Protein AF-A0A358XZB4-F1 (afdb_monomer)

Solvent-accessible surface area (backbone atoms only — not comparable to full-atom values): 8715 Å² total; per-residue (Å²): 119,72,74,61,58,55,52,68,59,47,52,58,55,52,50,54,58,60,68,59,71,71,68,73,82,73,80,84,85,63,75,69,72,60,72,50,66,57,74,47,99,74,85,51,78,50,68,27,68,62,39,54,50,49,52,50,53,54,48,62,69,48,44,66,60,49,56,42,64,70,41,61,30,54,62,46,42,51,52,55,52,52,52,42,61,71,66,75,48,97,58,65,77,49,70,71,57,51,50,53,53,23,51,54,53,27,55,65,71,42,45,64,59,55,51,48,44,38,64,77,27,49,50,40,40,75,72,67,76,40,58,69,70,58,36,50,53,54,45,50,48,57,51,46,63,75,70,108

Mean predicted aligned error: 14.45 Å

Sequence (148 aa):
MTRFFFLTFVAPVLLISFLAGTATAQDMAAGIPAFNVASGADGGSTYSLSLQILALMTGLTVLPSLVLGMTSFTRIIIVLSILRQAMGTQQTPPNQVLVAIALFLTMFIMAPTFTEINGAVLSPYLDGLMPADTALINGANLMKDFLV

Structure (mmCIF, N/CA/C/O backbone):
data_AF-A0A358XZB4-F1
#
_entry.id   AF-A0A358XZB4-F1
#
loop_
_atom_site.group_PDB
_atom_site.id
_atom_site.type_symbol
_atom_site.label_atom_id
_atom_site.label_alt_id
_atom_site.label_comp_id
_atom_site.label_asym_id
_atom_site.label_entity_id
_atom_site.label_seq_id
_atom_site.pdbx_PDB_ins_code
_atom_site.Cartn_x
_atom_site.Cartn_y
_atom_site.Cartn_z
_atom_site.occupancy
_atom_site.B_iso_or_equiv
_atom_site.auth_seq_id
_atom_site.auth_comp_id
_atom_site.auth_asym_id
_atom_site.auth_atom_id
_atom_site.pdbx_PDB_model_num
ATOM 1 N N . MET A 1 1 ? 31.107 31.312 41.618 1.00 54.78 1 MET A N 1
ATOM 2 C CA . MET A 1 1 ? 30.788 30.047 40.912 1.00 54.78 1 MET A CA 1
ATOM 3 C C . MET A 1 1 ? 30.483 30.219 39.417 1.00 54.78 1 MET A C 1
ATOM 5 O O . MET A 1 1 ? 30.837 29.335 38.656 1.00 54.78 1 MET A O 1
ATOM 9 N N . THR A 1 2 ? 29.926 31.341 38.948 1.00 51.91 2 THR A N 1
ATOM 10 C CA . THR A 1 2 ? 29.541 31.551 37.530 1.00 51.91 2 THR A CA 1
ATOM 11 C C . THR A 1 2 ? 30.699 31.717 36.533 1.00 51.91 2 THR A C 1
ATOM 13 O O . THR A 1 2 ? 30.570 31.322 35.380 1.00 51.91 2 THR A O 1
ATOM 16 N N . ARG A 1 3 ? 31.858 32.240 36.957 1.00 54.34 3 ARG A N 1
ATOM 17 C CA . ARG A 1 3 ? 33.029 32.437 36.071 1.00 54.34 3 ARG A CA 1
ATOM 18 C C . ARG A 1 3 ? 33.783 31.146 35.731 1.00 54.34 3 ARG A C 1
ATOM 20 O O . ARG A 1 3 ? 34.448 31.090 34.706 1.00 54.34 3 ARG A O 1
ATOM 27 N N . PHE A 1 4 ? 33.664 30.119 36.574 1.00 55.81 4 PHE A N 1
ATOM 28 C CA . PHE A 1 4 ? 34.362 28.845 36.382 1.00 55.81 4 PHE A CA 1
ATOM 29 C C . PHE A 1 4 ? 33.651 27.977 35.331 1.00 55.81 4 PHE A C 1
ATOM 31 O O . PHE A 1 4 ? 34.309 27.408 34.474 1.00 55.81 4 PHE A O 1
ATOM 38 N N . PHE A 1 5 ? 32.310 27.984 35.317 1.00 56.25 5 PHE A N 1
ATOM 39 C CA . PHE A 1 5 ? 31.489 27.254 34.341 1.00 56.25 5 PHE A CA 1
ATOM 40 C C . PHE A 1 5 ? 31.657 27.777 32.904 1.00 56.25 5 PHE A C 1
ATOM 42 O O . PHE A 1 5 ? 31.713 26.998 31.958 1.00 56.25 5 PHE A O 1
ATOM 49 N N . PHE A 1 6 ? 31.807 29.097 32.741 1.00 56.03 6 PHE A N 1
ATOM 50 C CA . PHE A 1 6 ? 32.007 29.710 31.426 1.00 56.03 6 PHE A CA 1
ATOM 51 C C . PHE A 1 6 ? 33.369 29.333 30.814 1.00 56.03 6 PHE A C 1
ATOM 53 O O . PHE A 1 6 ? 33.464 29.102 29.614 1.00 56.03 6 PHE A O 1
ATOM 60 N N . LEU A 1 7 ? 34.418 29.191 31.634 1.00 57.88 7 LEU A N 1
ATOM 61 C CA . LEU A 1 7 ? 35.760 28.842 31.157 1.00 57.88 7 LEU A CA 1
ATOM 62 C C . LEU A 1 7 ? 35.859 27.369 30.713 1.00 57.88 7 LEU A C 1
ATOM 64 O O . LEU A 1 7 ? 36.518 27.073 29.720 1.00 57.88 7 LEU A O 1
ATOM 68 N N . THR A 1 8 ? 35.176 26.450 31.408 1.00 62.44 8 THR A N 1
ATOM 69 C CA . THR A 1 8 ? 35.198 25.010 31.083 1.00 62.44 8 THR A CA 1
ATOM 70 C C . THR A 1 8 ? 34.374 24.666 29.840 1.00 62.44 8 THR A C 1
ATOM 72 O O . THR A 1 8 ? 34.703 23.706 29.153 1.00 62.44 8 THR A O 1
ATOM 75 N N . PHE A 1 9 ? 33.332 25.448 29.525 1.00 58.69 9 PHE A N 1
ATOM 76 C CA . PHE A 1 9 ? 32.497 25.241 28.333 1.00 58.69 9 PHE A CA 1
ATOM 77 C C . PHE A 1 9 ? 33.045 25.940 27.080 1.00 58.69 9 PHE A C 1
ATOM 79 O O . PHE A 1 9 ? 32.900 25.424 25.976 1.00 58.69 9 PHE A O 1
ATOM 86 N N . VAL A 1 10 ? 33.707 27.092 27.232 1.00 66.12 10 VAL A N 1
ATOM 87 C CA . VAL A 1 10 ? 34.238 27.869 26.096 1.00 66.12 10 VAL A CA 1
ATOM 88 C C . VAL A 1 10 ? 35.582 27.326 25.596 1.00 66.12 10 VAL A C 1
ATOM 90 O O . VAL A 1 10 ? 35.836 27.345 24.393 1.00 66.12 10 VAL A O 1
ATOM 93 N N . ALA A 1 11 ? 36.421 26.777 26.482 1.00 64.88 11 ALA A N 1
ATOM 94 C CA . ALA A 1 11 ? 37.706 26.179 26.111 1.00 64.88 11 ALA A CA 1
ATOM 95 C C . ALA A 1 11 ? 37.608 25.018 25.089 1.00 64.88 11 ALA A C 1
ATOM 97 O O . ALA A 1 11 ? 38.354 25.056 24.110 1.00 64.88 11 ALA A O 1
ATOM 98 N N . PRO A 1 12 ? 36.700 24.025 25.218 1.00 61.00 12 PRO A N 1
ATOM 99 C CA . PRO A 1 12 ? 36.575 22.962 24.219 1.00 61.00 12 PRO A CA 1
ATOM 100 C C . PRO A 1 12 ? 35.977 23.464 22.898 1.00 61.00 12 PRO A C 1
ATOM 102 O O . PRO A 1 12 ? 36.383 22.999 21.838 1.00 61.00 12 PRO A O 1
ATOM 105 N N . VAL A 1 13 ? 35.077 24.454 22.931 1.00 66.50 13 VAL A N 1
ATOM 106 C CA . VAL A 1 13 ? 34.478 25.045 21.718 1.00 66.50 13 VAL A CA 1
ATOM 107 C C . VAL A 1 13 ? 35.519 25.829 20.909 1.00 66.50 13 VAL A C 1
ATOM 109 O O . VAL A 1 13 ? 35.575 25.710 19.683 1.00 66.50 13 VAL A O 1
ATOM 112 N N . LEU A 1 14 ? 36.401 26.575 21.583 1.00 62.69 14 LEU A N 1
ATOM 113 C CA . LEU A 1 14 ? 37.521 27.259 20.930 1.00 62.69 14 LEU A CA 1
ATOM 114 C C . LEU A 1 14 ? 38.599 26.283 20.440 1.00 62.69 14 LEU A C 1
ATOM 116 O O . LEU A 1 14 ? 39.155 26.503 19.368 1.00 62.69 14 LEU A O 1
ATOM 120 N N . LEU A 1 15 ? 38.848 25.181 21.156 1.00 60.03 15 LEU A N 1
ATOM 121 C CA . LEU A 1 15 ? 39.799 24.148 20.727 1.00 60.03 15 LEU A CA 1
ATOM 122 C C . LEU A 1 15 ? 39.313 23.396 19.472 1.00 60.03 15 LEU A C 1
ATOM 124 O O . LEU A 1 15 ? 40.102 23.160 18.561 1.00 60.03 15 LEU A O 1
ATOM 128 N N . ILE A 1 16 ? 38.012 23.090 19.378 1.00 61.97 16 ILE A N 1
ATOM 129 C CA . ILE A 1 16 ? 37.389 22.487 18.182 1.00 61.97 16 ILE A CA 1
ATOM 130 C C . ILE A 1 16 ? 37.456 23.448 16.986 1.00 61.97 16 ILE A C 1
ATOM 132 O O . ILE A 1 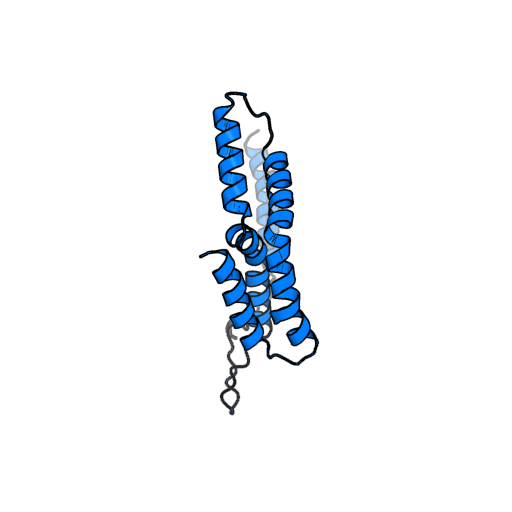16 ? 37.733 23.025 15.866 1.00 61.97 16 ILE A O 1
ATOM 136 N N . SER A 1 17 ? 37.275 24.749 17.229 1.00 60.31 17 SER A N 1
ATOM 137 C CA . SER A 1 17 ? 37.368 25.776 16.183 1.00 60.31 17 SER A CA 1
ATOM 138 C C . SER A 1 17 ? 38.801 25.958 15.667 1.00 60.31 17 SER A C 1
ATOM 140 O O . SER A 1 17 ? 38.996 26.257 14.492 1.00 60.31 17 SER A O 1
ATOM 142 N N . PHE A 1 18 ? 39.811 25.744 16.518 1.00 56.44 18 PHE A N 1
ATOM 143 C CA . PHE A 1 18 ? 41.221 25.864 16.132 1.00 56.44 18 PHE A CA 1
ATOM 144 C C . PHE A 1 18 ? 41.753 24.609 15.418 1.00 56.44 18 PHE A C 1
ATOM 146 O O . PHE A 1 18 ? 42.608 24.723 14.543 1.00 56.44 18 PHE A O 1
ATOM 153 N N . LEU A 1 19 ? 41.208 23.421 15.715 1.00 54.28 19 LEU A N 1
ATOM 154 C CA . LEU A 1 19 ? 41.536 22.182 14.994 1.00 54.28 19 LEU A CA 1
ATOM 155 C C . LEU A 1 19 ? 40.881 22.102 13.600 1.00 54.28 19 LEU A C 1
ATOM 157 O O . LEU A 1 19 ? 41.370 21.382 12.735 1.00 54.28 19 LEU A O 1
ATOM 161 N N . ALA A 1 20 ? 39.812 22.868 13.357 1.00 55.38 20 ALA A N 1
ATOM 162 C CA . ALA A 1 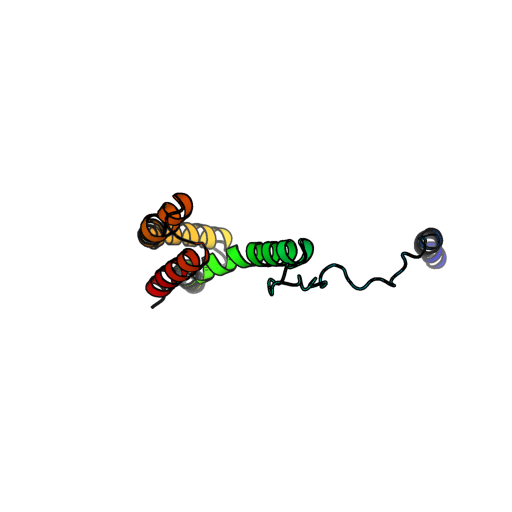20 ? 39.184 23.002 12.039 1.00 55.38 20 ALA A CA 1
ATOM 163 C C . ALA A 1 20 ? 39.999 23.871 11.052 1.00 55.38 20 ALA A C 1
ATOM 165 O O . ALA A 1 20 ? 39.684 23.916 9.864 1.00 55.38 20 ALA A O 1
ATOM 166 N N . GLY A 1 21 ? 41.057 24.547 11.523 1.00 53.56 21 GLY A N 1
ATOM 167 C CA . GLY A 1 21 ? 41.870 25.481 10.736 1.00 53.56 21 GLY A CA 1
ATOM 168 C C . GLY A 1 21 ? 42.834 24.852 9.722 1.00 53.56 21 GLY A C 1
ATOM 169 O O . GLY A 1 21 ? 43.486 25.590 8.989 1.00 53.56 21 GLY A O 1
ATOM 170 N N . THR A 1 22 ? 42.942 23.522 9.647 1.00 49.12 22 THR A N 1
ATOM 171 C CA . THR A 1 22 ? 43.828 22.827 8.689 1.00 49.12 22 THR A CA 1
ATOM 172 C C . THR A 1 22 ? 43.090 21.897 7.728 1.00 49.12 22 THR A C 1
ATOM 174 O O . THR A 1 22 ? 43.703 21.021 7.116 1.00 49.12 22 THR A O 1
ATOM 177 N N . ALA A 1 23 ? 41.786 22.112 7.525 1.00 42.84 23 ALA A N 1
ATOM 178 C CA . ALA A 1 23 ? 41.115 21.586 6.345 1.00 42.84 23 ALA A CA 1
ATOM 179 C C . ALA A 1 23 ? 41.701 22.292 5.114 1.00 42.84 23 ALA A C 1
ATOM 181 O O . ALA A 1 23 ? 41.383 23.443 4.816 1.00 42.84 23 ALA A O 1
ATOM 182 N N . THR A 1 24 ? 42.618 21.604 4.435 1.00 46.78 24 THR A N 1
ATOM 183 C CA . THR A 1 24 ? 43.127 21.969 3.115 1.00 46.78 24 THR A CA 1
ATOM 184 C C . THR A 1 24 ? 41.958 22.361 2.227 1.00 46.78 24 THR A C 1
ATOM 186 O O . THR A 1 24 ? 41.049 21.557 2.020 1.00 46.78 24 THR A O 1
ATOM 189 N N . ALA A 1 25 ? 41.996 23.602 1.744 1.00 39.72 25 ALA A N 1
ATOM 190 C CA . ALA A 1 25 ? 41.068 24.167 0.786 1.00 39.72 25 ALA A CA 1
ATOM 191 C C . ALA A 1 25 ? 40.803 23.165 -0.346 1.00 39.72 25 ALA A C 1
ATOM 193 O O . ALA A 1 25 ? 41.653 22.941 -1.207 1.00 39.72 25 ALA A O 1
ATOM 194 N N . GLN A 1 26 ? 39.630 22.533 -0.316 1.00 45.28 26 GLN A N 1
ATOM 195 C CA . GLN A 1 26 ? 39.126 21.797 -1.459 1.00 45.28 26 GLN A CA 1
ATOM 196 C C . GLN A 1 26 ? 38.686 22.851 -2.467 1.00 45.28 26 GLN A C 1
ATOM 198 O O . GLN A 1 26 ? 37.744 23.604 -2.228 1.00 45.28 26 GLN A O 1
ATOM 203 N N . ASP A 1 27 ? 39.456 22.934 -3.542 1.00 40.12 27 ASP A N 1
ATOM 204 C CA . ASP A 1 27 ? 39.260 23.795 -4.693 1.00 40.12 27 ASP A CA 1
ATOM 205 C C . ASP A 1 27 ? 37.809 23.682 -5.199 1.00 40.12 27 ASP A C 1
ATOM 207 O O . ASP A 1 27 ? 37.407 22.699 -5.823 1.00 40.12 27 ASP A O 1
ATOM 211 N N . MET A 1 28 ? 36.986 24.676 -4.861 1.00 46.28 28 MET A N 1
ATOM 212 C CA . MET A 1 28 ? 35.591 24.808 -5.296 1.00 46.28 28 MET A CA 1
ATOM 213 C C . MET A 1 28 ? 35.519 25.478 -6.680 1.00 46.28 28 MET A C 1
ATOM 215 O O . MET A 1 28 ? 34.667 26.329 -6.923 1.00 46.28 28 MET A O 1
ATOM 219 N N . ALA A 1 29 ? 36.423 25.104 -7.590 1.00 44.53 29 ALA A N 1
ATOM 220 C CA . ALA A 1 29 ? 36.470 25.578 -8.976 1.00 44.53 29 ALA A CA 1
ATOM 221 C C . ALA A 1 29 ? 35.971 24.537 -10.000 1.00 44.53 29 ALA A C 1
ATOM 223 O O . ALA A 1 29 ? 36.141 24.714 -11.205 1.00 44.53 29 ALA A O 1
ATOM 224 N N . ALA A 1 30 ? 35.304 23.473 -9.548 1.00 51.34 30 ALA A N 1
ATOM 225 C CA . ALA A 1 30 ? 34.543 22.566 -10.402 1.00 51.34 30 ALA A CA 1
ATOM 226 C C . ALA A 1 30 ? 33.120 22.451 -9.844 1.00 51.34 30 ALA A C 1
ATOM 228 O O . ALA A 1 30 ? 32.922 21.983 -8.723 1.00 51.34 30 ALA A O 1
ATOM 229 N N . GLY A 1 31 ? 32.139 22.945 -10.608 1.00 53.28 31 GLY A N 1
ATOM 230 C CA . GLY A 1 31 ? 30.725 22.981 -10.228 1.00 53.28 31 GLY A CA 1
ATOM 231 C C . GLY A 1 31 ? 30.204 21.639 -9.712 1.00 53.28 31 GLY A C 1
ATOM 232 O O . GLY A 1 31 ? 30.743 20.587 -10.049 1.00 53.28 31 GLY A O 1
ATOM 233 N N . ILE A 1 32 ? 29.156 21.691 -8.880 1.00 56.47 32 ILE A N 1
ATOM 234 C CA . ILE A 1 32 ? 28.563 20.527 -8.206 1.00 56.47 32 ILE A CA 1
ATOM 235 C C . ILE A 1 32 ? 28.426 19.355 -9.204 1.00 56.47 32 ILE A C 1
ATOM 237 O O . ILE A 1 32 ? 27.577 19.417 -10.098 1.00 56.47 32 ILE A O 1
ATOM 241 N N . PRO A 1 33 ? 29.205 18.262 -9.048 1.00 54.91 33 PRO A N 1
ATOM 242 C CA . PRO A 1 33 ? 29.206 17.116 -9.969 1.00 54.91 33 PRO A CA 1
ATOM 243 C C . PRO A 1 33 ? 27.849 16.398 -10.102 1.00 54.91 33 PRO A C 1
ATOM 245 O O . PRO A 1 33 ? 27.686 15.515 -10.943 1.00 54.91 33 PRO A O 1
ATOM 248 N N . ALA A 1 34 ? 26.867 16.767 -9.275 1.00 54.91 34 ALA A N 1
ATOM 249 C CA . ALA A 1 34 ? 25.492 16.281 -9.337 1.00 54.91 34 ALA A CA 1
ATOM 250 C C . ALA A 1 34 ? 24.669 16.869 -10.504 1.00 54.91 34 ALA A C 1
ATOM 252 O O . ALA A 1 34 ? 23.633 16.300 -10.831 1.00 54.91 34 ALA A O 1
ATOM 253 N N . PHE A 1 35 ? 25.117 17.954 -11.153 1.00 52.50 35 PHE A N 1
ATOM 254 C CA . PHE A 1 35 ? 24.389 18.614 -12.253 1.00 52.50 35 PHE A CA 1
ATOM 255 C C . PHE A 1 35 ? 25.169 18.682 -13.579 1.00 52.50 35 PHE A C 1
ATOM 257 O O . PHE A 1 35 ? 24.839 19.490 -14.442 1.00 52.50 35 PHE A O 1
ATOM 264 N N . ASN A 1 36 ? 26.197 17.849 -13.781 1.00 54.16 36 ASN A N 1
ATOM 265 C CA . ASN A 1 36 ? 26.847 17.754 -15.092 1.00 54.16 36 ASN A CA 1
ATOM 266 C C . ASN A 1 36 ? 26.029 16.846 -16.021 1.00 54.16 36 ASN A C 1
ATOM 268 O O . ASN A 1 36 ? 26.126 15.622 -15.950 1.00 54.16 36 ASN A O 1
ATOM 272 N N . VAL A 1 37 ? 25.226 17.457 -16.895 1.00 55.31 37 VAL A N 1
ATOM 273 C CA . VAL A 1 37 ? 24.742 16.814 -18.123 1.00 55.31 37 VAL A CA 1
ATOM 274 C C . VAL A 1 37 ? 25.896 16.889 -19.117 1.00 55.31 37 VAL A C 1
ATOM 276 O O . VAL A 1 37 ? 26.117 17.921 -19.746 1.00 55.31 37 VAL A O 1
ATOM 279 N N . ALA A 1 38 ? 26.683 15.821 -19.223 1.00 53.91 38 ALA A N 1
ATOM 280 C CA . ALA A 1 38 ? 27.601 15.693 -20.343 1.00 53.91 38 ALA A CA 1
ATOM 281 C C . ALA A 1 38 ? 26.752 15.379 -21.579 1.00 53.91 38 ALA A C 1
ATOM 283 O O . ALA A 1 38 ? 26.314 14.243 -21.764 1.00 53.91 38 ALA A O 1
ATOM 284 N N . SER A 1 39 ? 26.467 16.399 -22.389 1.00 48.09 39 SER A N 1
ATOM 285 C CA . SER A 1 39 ? 25.848 16.225 -23.701 1.00 48.09 39 SER A CA 1
ATOM 286 C C . SER A 1 39 ? 26.798 15.404 -24.571 1.00 48.09 39 SER A C 1
ATOM 288 O O . SER A 1 39 ? 27.757 15.934 -25.132 1.00 48.09 39 SER A O 1
ATOM 290 N N . GLY A 1 40 ? 26.567 14.093 -24.647 1.00 48.81 40 GLY A N 1
ATOM 291 C CA . GLY A 1 40 ? 27.169 13.262 -25.682 1.00 48.81 40 GLY A CA 1
ATOM 292 C C . GLY A 1 40 ? 26.721 13.768 -27.053 1.00 48.81 40 GLY A C 1
ATOM 293 O O . GLY A 1 40 ? 25.605 14.267 -27.198 1.00 48.81 40 GLY A O 1
ATOM 294 N N . ALA A 1 41 ? 27.582 13.636 -28.060 1.00 54.94 41 ALA A N 1
ATOM 295 C CA . ALA A 1 41 ? 27.342 14.103 -29.427 1.00 54.94 41 ALA A CA 1
ATOM 296 C C . ALA A 1 41 ? 26.129 13.447 -30.142 1.00 54.94 41 ALA A C 1
ATOM 298 O O . ALA A 1 41 ? 25.844 13.814 -31.275 1.00 54.94 41 ALA A O 1
ATOM 299 N N . ASP A 1 42 ? 25.387 12.559 -29.466 1.00 46.97 42 ASP A N 1
ATOM 300 C CA . ASP A 1 42 ? 24.222 11.814 -29.967 1.00 46.97 42 ASP A CA 1
ATOM 301 C C . ASP A 1 42 ? 22.962 11.992 -29.091 1.00 46.97 42 ASP A C 1
ATOM 303 O O . ASP A 1 42 ? 22.261 11.030 -28.789 1.00 46.97 42 ASP A O 1
ATOM 307 N N . GLY A 1 43 ? 22.658 13.210 -28.627 1.00 51.84 43 GLY A N 1
ATOM 308 C CA . GLY A 1 43 ? 21.322 13.578 -28.108 1.00 51.84 43 GLY A CA 1
ATOM 309 C C . GLY A 1 43 ? 20.801 12.833 -26.861 1.00 51.84 43 GLY A C 1
ATOM 310 O O . GLY A 1 43 ? 19.690 13.111 -26.413 1.00 51.84 43 GLY A O 1
ATOM 311 N N . GLY A 1 44 ? 21.577 11.913 -26.285 1.00 49.06 44 GLY A N 1
ATOM 312 C CA . GLY A 1 44 ? 21.263 11.187 -25.060 1.00 49.06 44 GLY A CA 1
ATOM 313 C C . GLY A 1 44 ? 21.817 11.911 -23.837 1.00 49.06 44 GLY A C 1
ATOM 314 O O . GLY A 1 44 ? 23.030 11.988 -23.644 1.00 49.06 44 GLY A O 1
ATOM 315 N N . SER A 1 45 ? 20.930 12.442 -22.999 1.00 54.25 45 SER A N 1
ATOM 316 C CA . SER A 1 45 ? 21.294 13.042 -21.713 1.00 54.25 45 SER A CA 1
ATOM 317 C C . SER A 1 45 ? 21.739 11.955 -20.731 1.00 54.25 45 SER A C 1
ATOM 319 O O . SER A 1 45 ? 20.919 11.380 -20.015 1.00 54.25 45 SER A O 1
ATOM 321 N N . THR A 1 46 ? 23.040 11.670 -20.672 1.00 58.06 46 THR A N 1
ATOM 322 C CA . THR A 1 46 ? 23.614 10.810 -19.628 1.00 58.06 46 THR A CA 1
ATOM 323 C C . THR A 1 46 ? 23.577 11.570 -18.305 1.00 58.06 46 THR A C 1
ATOM 325 O O . THR A 1 46 ? 24.437 12.405 -18.021 1.00 58.06 46 THR A O 1
ATOM 328 N N . TYR A 1 47 ? 22.540 11.324 -17.503 1.00 65.06 47 TYR A N 1
ATOM 329 C CA . TYR A 1 47 ? 22.459 11.841 -16.142 1.00 65.06 47 TYR A CA 1
ATOM 330 C C . TYR A 1 47 ? 23.640 11.320 -15.316 1.00 65.06 47 TYR A C 1
ATOM 332 O O . TYR A 1 47 ? 24.004 10.148 -15.399 1.00 65.06 47 TYR A O 1
ATOM 340 N N . SER A 1 48 ? 24.233 12.193 -14.500 1.00 77.50 48 SER A N 1
ATOM 341 C CA . SER A 1 48 ? 25.266 11.796 -13.540 1.00 77.50 48 SER A CA 1
ATOM 342 C C . SER A 1 48 ? 24.731 10.670 -12.646 1.00 77.50 48 SER A C 1
ATOM 344 O O . SER A 1 48 ? 23.616 10.773 -12.129 1.00 77.50 48 SER A O 1
ATOM 346 N N . LEU A 1 49 ? 25.521 9.611 -12.435 1.00 81.69 49 LEU A N 1
ATOM 347 C CA . LEU A 1 49 ? 25.165 8.479 -11.564 1.00 81.69 49 LEU A CA 1
ATOM 348 C C . LEU A 1 49 ? 24.690 8.962 -10.182 1.00 81.69 49 LEU A C 1
ATOM 350 O O . LEU A 1 49 ? 23.741 8.424 -9.617 1.00 81.69 49 LEU A O 1
ATOM 354 N N . SER A 1 50 ? 25.290 10.041 -9.674 1.00 83.69 50 SER A N 1
ATOM 355 C CA . SER A 1 50 ? 24.889 10.690 -8.423 1.00 83.69 50 SER A CA 1
ATOM 356 C C . SER A 1 50 ? 23.461 11.245 -8.465 1.00 83.69 50 SER A C 1
ATOM 358 O O . SER A 1 50 ? 22.733 11.123 -7.483 1.00 83.69 50 SER A O 1
ATOM 360 N N . LEU A 1 51 ? 23.035 11.825 -9.593 1.00 86.50 51 LEU A N 1
ATOM 361 C CA . LEU A 1 51 ? 21.675 12.339 -9.780 1.00 86.50 51 LEU A CA 1
ATOM 362 C C . LEU A 1 51 ? 20.661 11.198 -9.922 1.00 86.50 51 LEU A C 1
ATOM 364 O O . LEU A 1 51 ? 19.568 11.279 -9.366 1.00 86.50 51 LEU A O 1
ATOM 368 N N . GLN A 1 52 ? 21.038 10.116 -10.606 1.00 84.19 52 GLN A N 1
ATOM 369 C CA . GLN A 1 52 ? 20.207 8.916 -10.711 1.00 84.19 52 GLN A CA 1
ATOM 370 C C . GLN A 1 52 ? 19.985 8.268 -9.337 1.00 84.19 52 GLN A C 1
ATOM 372 O O . GLN A 1 52 ? 18.852 7.939 -8.990 1.00 84.19 52 GLN A O 1
ATOM 377 N N . ILE A 1 53 ? 21.042 8.132 -8.528 1.00 89.81 53 ILE A N 1
ATOM 378 C CA . ILE A 1 53 ? 20.944 7.608 -7.158 1.00 89.81 53 ILE A CA 1
ATOM 379 C C . ILE A 1 53 ? 20.100 8.539 -6.285 1.00 89.81 53 ILE A C 1
ATOM 381 O O . ILE A 1 53 ? 19.253 8.056 -5.535 1.00 89.81 53 ILE A O 1
ATOM 385 N N . LEU A 1 54 ? 20.287 9.859 -6.400 1.00 91.50 54 LEU A N 1
ATOM 386 C CA . LEU A 1 54 ? 19.477 10.834 -5.670 1.00 91.50 54 LEU A CA 1
ATOM 387 C C . LEU A 1 54 ? 17.988 10.664 -5.995 1.00 91.50 54 LEU A C 1
ATOM 389 O O . LEU A 1 54 ? 17.183 10.521 -5.078 1.00 91.50 54 LEU A O 1
ATOM 393 N N . ALA A 1 55 ? 17.636 10.600 -7.282 1.00 89.12 55 ALA A N 1
ATOM 394 C CA . ALA A 1 55 ? 16.259 10.391 -7.724 1.00 89.12 55 ALA A CA 1
ATOM 395 C C . ALA A 1 55 ? 15.680 9.059 -7.216 1.00 89.12 55 ALA A C 1
ATOM 397 O O . ALA A 1 55 ? 14.536 9.019 -6.763 1.00 89.12 55 ALA A O 1
ATOM 398 N N . LEU A 1 56 ? 16.477 7.986 -7.221 1.00 91.06 56 LEU A N 1
ATOM 399 C CA . LEU A 1 56 ? 16.083 6.674 -6.702 1.00 91.06 56 LEU A CA 1
ATOM 400 C C . LEU A 1 56 ? 15.791 6.740 -5.192 1.00 91.06 56 LEU A C 1
ATOM 402 O O . LEU A 1 56 ? 14.740 6.288 -4.743 1.00 91.06 56 LEU A O 1
ATOM 406 N N . MET A 1 57 ? 16.685 7.346 -4.404 1.00 94.06 57 MET A N 1
ATOM 407 C CA . MET A 1 57 ? 16.500 7.500 -2.955 1.00 94.06 57 MET A CA 1
ATOM 408 C C . MET A 1 57 ? 15.271 8.354 -2.632 1.00 94.06 57 MET A C 1
ATOM 410 O O . MET A 1 57 ? 14.470 7.996 -1.765 1.00 94.06 57 MET A O 1
ATOM 414 N N . THR A 1 58 ? 15.069 9.453 -3.360 1.00 93.62 58 THR A N 1
ATOM 415 C CA . THR A 1 58 ? 13.853 10.263 -3.233 1.00 93.62 58 THR A CA 1
ATOM 416 C C . THR A 1 58 ? 12.607 9.439 -3.560 1.00 93.62 58 THR A C 1
ATOM 418 O O . THR A 1 58 ? 11.655 9.451 -2.785 1.00 93.62 58 THR A O 1
ATOM 421 N N . GLY A 1 59 ? 12.627 8.651 -4.637 1.00 92.62 59 GLY A N 1
ATOM 422 C CA . GLY A 1 59 ? 11.528 7.750 -4.985 1.00 92.62 59 GLY A CA 1
ATOM 423 C C . GLY A 1 59 ? 11.220 6.733 -3.882 1.00 92.62 59 GLY A C 1
ATOM 424 O O . GLY A 1 59 ? 10.078 6.635 -3.440 1.00 92.62 59 GLY A O 1
ATOM 425 N N . LEU A 1 60 ? 12.235 6.025 -3.376 1.00 93.81 60 LEU A N 1
ATOM 426 C CA . LEU A 1 60 ? 12.070 5.004 -2.332 1.00 93.81 60 LEU A CA 1
ATOM 427 C C . LEU A 1 60 ? 11.521 5.563 -1.016 1.00 93.81 60 LEU A C 1
ATOM 429 O O . LEU A 1 60 ? 10.755 4.881 -0.341 1.00 93.81 60 LEU A O 1
ATOM 433 N N . THR A 1 61 ? 11.896 6.788 -0.644 1.00 95.06 61 THR A N 1
ATOM 434 C CA . THR A 1 61 ? 11.417 7.413 0.605 1.00 95.06 61 THR A CA 1
ATOM 435 C C . THR A 1 61 ? 9.949 7.828 0.538 1.00 95.06 61 THR A C 1
ATOM 437 O O . THR A 1 61 ? 9.247 7.741 1.545 1.00 95.06 61 THR A O 1
ATOM 440 N N . VAL A 1 62 ? 9.463 8.235 -0.638 1.00 95.56 62 VAL A N 1
ATOM 441 C CA . VAL A 1 62 ? 8.059 8.629 -0.851 1.00 95.56 62 VAL A CA 1
ATOM 442 C C . VAL A 1 62 ? 7.163 7.419 -1.132 1.00 95.56 62 VAL A C 1
ATOM 444 O O . VAL A 1 62 ? 5.984 7.428 -0.787 1.00 95.56 62 VAL A O 1
ATOM 447 N N . LEU A 1 63 ? 7.715 6.346 -1.700 1.00 93.50 63 LEU A N 1
ATOM 448 C CA . LEU A 1 63 ? 6.988 5.125 -2.051 1.00 93.50 63 LEU A CA 1
ATOM 449 C C . LEU A 1 63 ? 6.053 4.587 -0.945 1.00 93.50 63 LEU A C 1
ATOM 451 O O . LEU A 1 63 ? 4.884 4.348 -1.255 1.00 93.50 63 LEU A O 1
ATOM 455 N N . PRO A 1 64 ? 6.471 4.412 0.327 1.00 91.06 64 PRO A N 1
ATOM 456 C CA . PRO A 1 64 ? 5.600 3.815 1.340 1.00 91.06 64 PRO A CA 1
ATOM 457 C C . PRO A 1 64 ? 4.347 4.649 1.624 1.00 91.06 64 PRO A C 1
ATOM 459 O O . PRO A 1 64 ? 3.267 4.084 1.779 1.00 91.06 64 PRO A O 1
ATOM 462 N N . SER A 1 65 ? 4.444 5.981 1.662 1.00 93.56 65 SER A N 1
ATOM 463 C CA . SER A 1 65 ? 3.267 6.833 1.886 1.00 93.56 65 SER A CA 1
ATOM 464 C C . SER A 1 65 ? 2.341 6.846 0.671 1.00 93.56 65 SER A C 1
ATOM 466 O O . SER A 1 65 ? 1.120 6.840 0.832 1.00 93.56 65 SER A O 1
ATOM 468 N N . LEU A 1 66 ? 2.913 6.789 -0.533 1.00 92.62 66 LEU A N 1
ATOM 469 C CA . LEU A 1 66 ? 2.174 6.714 -1.791 1.00 92.62 66 LEU A CA 1
ATOM 470 C C . LEU A 1 66 ? 1.334 5.430 -1.866 1.00 92.62 66 LEU A C 1
ATOM 472 O O . LEU A 1 66 ? 0.146 5.488 -2.178 1.00 92.62 66 LEU A O 1
ATOM 476 N N . VAL A 1 67 ? 1.911 4.288 -1.476 1.00 92.06 67 VAL A N 1
ATOM 477 C CA . VAL A 1 67 ? 1.197 3.000 -1.397 1.00 92.06 67 VAL A CA 1
ATOM 478 C C . VAL A 1 67 ? 0.025 3.070 -0.412 1.00 92.06 67 VAL A C 1
ATOM 480 O O . VAL A 1 67 ? -1.068 2.598 -0.714 1.00 92.06 67 VAL A O 1
ATOM 483 N N . LEU A 1 68 ? 0.197 3.698 0.752 1.00 94.25 68 LEU A N 1
ATOM 484 C CA . LEU A 1 68 ? -0.906 3.867 1.710 1.00 94.25 68 LEU A CA 1
ATOM 485 C C . LEU A 1 68 ? -1.997 4.829 1.198 1.00 94.25 68 LEU A C 1
ATOM 487 O O . LEU A 1 68 ? -3.179 4.650 1.501 1.00 94.25 68 LEU A O 1
ATOM 491 N N . GLY A 1 69 ? -1.615 5.842 0.417 1.00 93.25 69 GLY A N 1
ATOM 492 C CA . GLY A 1 69 ? -2.534 6.821 -0.167 1.00 93.25 69 GLY A CA 1
ATOM 493 C C . GLY A 1 69 ? -3.340 6.285 -1.353 1.00 93.25 69 GLY A C 1
ATOM 494 O O . GLY A 1 69 ? -4.522 6.595 -1.473 1.00 93.25 69 GLY A O 1
ATOM 495 N N . MET A 1 70 ? -2.728 5.459 -2.204 1.00 92.50 70 MET A N 1
ATOM 496 C CA . MET A 1 70 ? -3.358 4.895 -3.409 1.00 92.50 70 MET A CA 1
ATOM 497 C C . MET A 1 70 ? -4.153 3.606 -3.162 1.00 92.50 70 MET A C 1
ATOM 499 O O . MET A 1 70 ? -4.627 2.987 -4.108 1.00 92.50 70 MET A O 1
ATOM 503 N N . THR A 1 71 ? -4.293 3.172 -1.912 1.00 95.00 71 THR A N 1
ATOM 504 C CA . THR A 1 71 ? -5.000 1.934 -1.551 1.00 95.00 71 THR A CA 1
ATOM 505 C C . THR A 1 71 ? -6.187 2.219 -0.634 1.00 95.00 71 THR A C 1
ATOM 507 O O . THR A 1 71 ? -6.432 3.351 -0.208 1.00 95.00 71 THR A O 1
ATOM 510 N N . SER A 1 72 ? -6.938 1.175 -0.268 1.00 94.81 72 SER A N 1
ATOM 511 C CA . SER A 1 72 ? -8.052 1.288 0.682 1.00 94.81 72 SER A CA 1
ATOM 512 C C . SER A 1 72 ? -7.636 1.715 2.096 1.00 94.81 72 SER A C 1
ATOM 514 O O . SER A 1 72 ? -8.510 2.064 2.895 1.00 94.81 72 SER A O 1
ATOM 516 N N . PHE A 1 73 ? -6.336 1.709 2.422 1.00 96.81 73 PHE A N 1
ATOM 517 C CA . PHE A 1 73 ? -5.822 2.014 3.759 1.00 96.81 73 PHE A CA 1
ATOM 518 C C . PHE A 1 73 ? -6.367 3.333 4.308 1.00 96.81 73 PHE A C 1
ATOM 520 O O . PHE A 1 73 ? -6.886 3.363 5.424 1.00 96.81 73 PHE A O 1
ATOM 527 N N . THR A 1 74 ? -6.323 4.401 3.505 1.00 94.69 74 THR A N 1
ATOM 528 C CA . THR A 1 74 ? -6.752 5.743 3.927 1.00 94.69 74 THR A CA 1
ATOM 529 C C . THR A 1 74 ? -8.229 5.781 4.336 1.00 94.69 74 THR A C 1
ATOM 531 O O . THR A 1 74 ? -8.569 6.348 5.374 1.00 94.69 74 THR A O 1
ATOM 534 N N . ARG A 1 75 ? -9.129 5.132 3.583 1.00 95.19 75 ARG A N 1
ATOM 535 C CA . ARG A 1 75 ? -10.559 5.081 3.947 1.00 95.19 75 ARG A CA 1
ATOM 536 C C . ARG A 1 75 ? -10.774 4.277 5.230 1.00 95.19 75 ARG A C 1
ATOM 538 O O . ARG A 1 75 ? -11.517 4.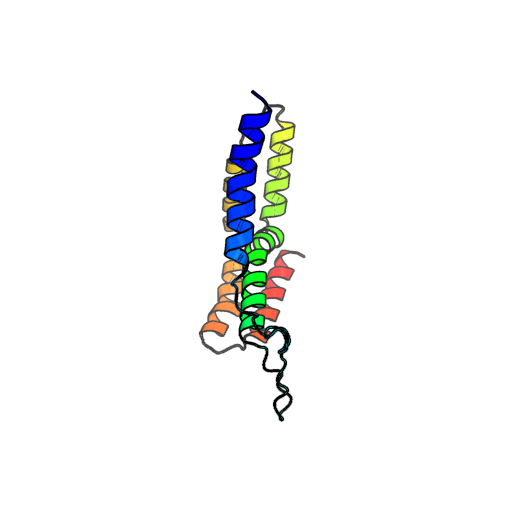712 6.106 1.00 95.19 75 ARG A O 1
ATOM 545 N N . ILE A 1 76 ? -10.091 3.142 5.368 1.00 96.69 76 ILE A N 1
ATOM 546 C CA . ILE A 1 76 ? -10.231 2.252 6.528 1.00 96.69 76 ILE A CA 1
ATOM 547 C C . ILE A 1 76 ? -9.743 2.939 7.808 1.00 96.69 76 ILE A C 1
ATOM 549 O O . ILE A 1 76 ? -10.468 2.958 8.802 1.00 96.69 76 ILE A O 1
ATOM 553 N N . ILE A 1 77 ? -8.550 3.545 7.795 1.00 95.94 77 ILE A N 1
ATOM 554 C CA . ILE A 1 77 ? -7.985 4.187 8.992 1.00 95.94 77 ILE A CA 1
ATOM 555 C C . ILE A 1 77 ? -8.817 5.391 9.447 1.00 95.94 77 ILE A C 1
ATOM 557 O O . ILE A 1 77 ? -8.997 5.583 10.649 1.00 95.94 77 ILE A O 1
ATOM 561 N N . ILE A 1 78 ? -9.379 6.166 8.510 1.00 95.19 78 ILE A N 1
ATOM 562 C CA . ILE A 1 78 ? -10.261 7.296 8.832 1.00 95.19 78 ILE A CA 1
ATOM 563 C C . ILE A 1 78 ? -11.527 6.794 9.526 1.00 95.19 78 ILE A C 1
ATOM 565 O O . ILE A 1 78 ? -11.860 7.289 10.602 1.00 95.19 78 ILE A O 1
ATOM 569 N N . VAL A 1 79 ? -12.198 5.783 8.963 1.00 95.81 79 VAL A N 1
ATOM 570 C CA . VAL A 1 79 ? -13.416 5.216 9.562 1.00 95.81 79 VAL A CA 1
ATOM 571 C C . VAL A 1 79 ? -13.120 4.663 10.954 1.00 95.81 79 VAL A C 1
ATOM 573 O O . VAL A 1 79 ? -13.800 5.028 11.909 1.00 95.81 79 VAL A O 1
ATOM 576 N N . LEU A 1 80 ? -12.066 3.858 11.111 1.00 94.44 80 LEU A N 1
ATOM 577 C CA . LEU A 1 80 ? -11.680 3.304 12.412 1.00 94.44 80 LEU A CA 1
ATOM 578 C C . LEU A 1 80 ? -11.316 4.392 13.439 1.00 94.44 80 LEU A C 1
ATOM 580 O O . LEU A 1 80 ? -11.645 4.262 14.619 1.00 94.44 80 LEU A O 1
ATOM 584 N N . SER A 1 81 ? -10.676 5.483 13.008 1.00 91.75 81 SER A N 1
ATOM 585 C CA . SER A 1 81 ? -10.352 6.618 13.880 1.00 91.75 81 SER A CA 1
ATOM 586 C C . SER A 1 81 ? -11.605 7.372 14.340 1.00 91.75 81 SER A C 1
ATOM 588 O O . SER A 1 81 ? -11.718 7.691 15.526 1.00 91.75 81 SER A O 1
ATOM 590 N N . ILE A 1 82 ? -12.574 7.581 13.439 1.00 93.06 82 ILE A N 1
ATOM 591 C CA . ILE A 1 82 ? -13.872 8.190 13.768 1.00 93.06 82 ILE A CA 1
ATOM 592 C C . ILE A 1 82 ? -14.637 7.303 14.754 1.00 93.06 82 ILE A C 1
ATOM 594 O O . ILE A 1 82 ? -15.154 7.802 15.753 1.00 93.06 82 ILE A O 1
ATOM 598 N N . LEU A 1 83 ? -14.663 5.983 14.529 1.00 91.88 83 LEU A N 1
ATOM 599 C CA . LEU A 1 83 ? -15.299 5.038 15.453 1.00 91.88 83 LEU A CA 1
ATOM 600 C C . LEU A 1 83 ? -14.659 5.093 16.844 1.00 91.88 83 LEU A C 1
ATOM 602 O O . LEU A 1 83 ? -15.376 5.135 17.841 1.00 91.88 83 LEU A O 1
ATOM 606 N N . ARG A 1 84 ? -13.325 5.186 16.929 1.00 89.25 84 ARG A N 1
ATOM 607 C CA . ARG A 1 84 ? -12.621 5.360 18.210 1.00 89.25 84 ARG A CA 1
ATOM 608 C C . ARG A 1 84 ? -13.081 6.618 18.951 1.00 89.25 84 ARG A C 1
ATOM 610 O O . ARG A 1 84 ? -13.260 6.572 20.163 1.00 89.25 84 ARG A O 1
ATOM 617 N N . GLN A 1 85 ? -13.266 7.735 18.250 1.00 88.44 85 GLN A N 1
ATOM 618 C CA . GLN A 1 85 ? -13.763 8.975 18.860 1.00 88.44 85 GLN A CA 1
ATOM 619 C C . GLN A 1 85 ? -15.225 8.854 19.298 1.00 88.44 85 GLN A C 1
ATOM 621 O O . GLN A 1 85 ? -15.581 9.335 20.372 1.00 88.44 85 GLN A O 1
ATOM 626 N N . ALA A 1 86 ? -16.049 8.158 18.515 1.00 88.62 86 ALA A N 1
ATOM 627 C CA . ALA A 1 86 ? -17.460 7.943 18.821 1.00 88.62 86 ALA A CA 1
ATOM 628 C C . ALA A 1 86 ? -17.689 7.073 20.071 1.00 88.62 86 ALA A C 1
ATOM 630 O O . ALA A 1 86 ? -18.704 7.230 20.742 1.00 88.62 86 ALA A O 1
ATOM 631 N N . MET A 1 87 ? -16.748 6.188 20.420 1.00 85.56 87 MET A N 1
ATOM 632 C CA . MET A 1 87 ? -16.860 5.324 21.603 1.00 85.56 87 MET A CA 1
ATOM 633 C C . MET A 1 87 ? -16.691 6.065 22.940 1.00 85.56 87 MET A C 1
ATOM 635 O O . MET A 1 87 ? -16.950 5.475 23.984 1.00 85.56 87 MET A O 1
ATOM 639 N N . GLY A 1 88 ? -16.258 7.334 22.948 1.00 82.00 88 GLY A N 1
ATOM 640 C CA . GLY A 1 88 ? -16.164 8.162 24.164 1.00 82.00 88 GLY A CA 1
ATOM 641 C C . GLY A 1 88 ? -15.160 7.672 25.222 1.00 82.00 88 GLY A C 1
ATOM 642 O O . GLY A 1 88 ? -15.015 8.295 26.273 1.00 82.00 88 GLY A O 1
ATOM 643 N N . THR A 1 89 ? -14.449 6.571 24.963 1.00 78.94 89 THR A N 1
ATOM 644 C CA . THR A 1 89 ? -13.454 5.986 25.863 1.00 78.94 89 THR A CA 1
ATOM 645 C C . THR A 1 89 ? -12.075 6.601 25.634 1.00 78.94 89 THR A C 1
ATOM 647 O O . THR A 1 89 ? -11.615 6.752 24.502 1.00 78.94 89 THR A O 1
ATOM 650 N N . GLN A 1 90 ? -11.375 6.919 26.722 1.00 67.75 90 GLN A N 1
ATOM 651 C CA . GLN A 1 90 ? -10.110 7.658 26.720 1.00 67.75 90 GLN A CA 1
ATOM 652 C C . GLN A 1 90 ? -8.907 6.809 26.255 1.00 67.75 90 GLN A C 1
ATOM 654 O O . GLN A 1 90 ? -8.024 6.513 27.041 1.00 67.75 90 GLN A O 1
ATOM 659 N N . GLN A 1 91 ? -8.815 6.497 24.958 1.00 70.19 91 GLN A N 1
ATOM 660 C CA . GLN A 1 91 ? -7.647 5.890 24.272 1.00 70.19 91 GLN A CA 1
ATOM 661 C C . GLN A 1 91 ? -7.627 4.373 24.049 1.00 70.19 91 GLN A C 1
ATOM 663 O O . GLN A 1 91 ? -6.652 3.855 23.503 1.00 70.19 91 GLN A O 1
ATOM 668 N N . THR A 1 92 ? -8.704 3.655 24.346 1.00 81.62 92 THR A N 1
ATOM 669 C CA . THR A 1 92 ? -8.877 2.308 23.785 1.00 81.62 92 THR A CA 1
ATOM 670 C C . THR A 1 92 ? -9.625 2.425 22.456 1.00 81.62 92 THR A C 1
ATOM 672 O O . THR A 1 92 ? -10.690 3.043 22.448 1.00 81.62 92 THR A O 1
ATOM 675 N N . PRO A 1 93 ? -9.123 1.868 21.335 1.00 80.44 93 PRO A N 1
ATOM 676 C CA . PRO A 1 93 ? -7.830 1.198 21.097 1.00 80.44 93 PRO A CA 1
ATOM 677 C C . PRO A 1 93 ? -6.669 2.168 20.747 1.00 80.44 93 PRO A C 1
ATOM 679 O O . PRO A 1 93 ? -6.922 3.251 20.207 1.00 80.44 93 PRO A O 1
ATOM 682 N N . PRO A 1 94 ? -5.392 1.784 20.980 1.00 91.31 94 PRO A N 1
ATOM 683 C CA . PRO A 1 94 ? -4.230 2.616 20.654 1.00 91.31 94 PRO A CA 1
ATOM 684 C C . PRO A 1 94 ? -4.014 2.738 19.136 1.00 91.31 94 PRO A C 1
ATOM 686 O O . PRO A 1 94 ? -4.342 1.830 18.371 1.00 91.31 94 PRO A O 1
ATOM 689 N N . ASN A 1 95 ? -3.389 3.837 18.691 1.00 90.56 95 ASN A N 1
ATOM 690 C CA . ASN A 1 95 ? -3.187 4.131 17.262 1.00 90.56 95 ASN A CA 1
ATOM 691 C C . ASN A 1 95 ? -2.445 3.007 16.512 1.00 90.56 95 ASN A C 1
ATOM 693 O O . ASN A 1 95 ? -2.800 2.659 15.392 1.00 90.56 95 ASN A O 1
ATOM 697 N N . GLN A 1 96 ? -1.458 2.382 17.157 1.00 93.56 96 GLN A N 1
ATOM 698 C CA . GLN A 1 96 ? -0.698 1.273 16.571 1.00 93.56 96 GLN A CA 1
ATOM 699 C C . GLN A 1 96 ? -1.588 0.070 16.220 1.00 93.56 96 GLN A C 1
ATOM 701 O O . GLN A 1 96 ? -1.400 -0.546 15.174 1.00 93.56 96 GLN A O 1
ATOM 706 N N . VAL A 1 97 ? -2.589 -0.231 17.054 1.00 94.31 97 VAL A N 1
ATOM 707 C CA . VAL A 1 97 ? -3.530 -1.333 16.803 1.00 94.31 97 VAL A CA 1
ATOM 708 C C . VAL A 1 97 ? -4.458 -0.990 15.641 1.00 94.31 97 VAL A C 1
ATOM 710 O O . VAL A 1 97 ? -4.677 -1.831 14.775 1.00 94.31 97 VAL A O 1
ATOM 713 N N . LEU A 1 98 ? -4.947 0.252 15.567 1.00 93.50 98 LEU A N 1
ATOM 714 C CA . LEU A 1 98 ? -5.773 0.692 14.438 1.00 93.50 98 LEU A CA 1
ATOM 715 C C . LEU A 1 98 ? -5.019 0.609 13.109 1.00 93.50 98 LEU A C 1
ATOM 717 O O . LEU A 1 98 ? -5.575 0.122 12.128 1.00 93.50 98 LEU A O 1
ATOM 721 N N . VAL A 1 99 ? -3.752 1.029 13.086 1.00 95.19 99 VAL A N 1
ATOM 722 C CA . VAL A 1 99 ? -2.902 0.931 11.891 1.00 95.19 99 VAL A CA 1
ATOM 723 C C . VAL A 1 99 ? -2.678 -0.528 11.491 1.00 95.19 99 VAL A C 1
ATOM 725 O O . VAL A 1 99 ? -2.807 -0.848 10.311 1.00 95.19 99 VAL A O 1
ATOM 728 N N . ALA A 1 100 ? -2.405 -1.424 12.444 1.00 96.06 100 ALA A N 1
ATOM 729 C CA . ALA A 1 100 ? -2.220 -2.845 12.151 1.00 96.06 100 ALA A CA 1
ATOM 730 C C . ALA A 1 100 ? -3.482 -3.478 11.541 1.00 96.06 100 ALA A C 1
ATOM 732 O O . ALA A 1 100 ? -3.402 -4.151 10.513 1.00 96.06 100 ALA A O 1
ATOM 733 N N . ILE A 1 101 ? -4.654 -3.208 12.127 1.00 95.88 101 ILE A N 1
ATOM 734 C CA . ILE A 1 101 ? -5.942 -3.685 11.603 1.00 95.88 101 ILE A CA 1
ATOM 735 C C . ILE A 1 101 ? -6.200 -3.094 10.212 1.00 95.88 101 ILE A C 1
ATOM 737 O O . ILE A 1 101 ? -6.590 -3.819 9.297 1.00 95.88 101 ILE A O 1
ATOM 741 N N . ALA A 1 102 ? -5.941 -1.797 10.025 1.00 96.31 102 ALA A N 1
ATOM 742 C CA . ALA A 1 102 ? -6.136 -1.130 8.743 1.00 96.31 102 ALA A CA 1
ATOM 743 C C . ALA A 1 102 ? -5.243 -1.716 7.642 1.00 96.31 102 ALA A C 1
ATOM 745 O O . ALA A 1 102 ? -5.727 -1.953 6.536 1.00 96.31 102 ALA A O 1
ATOM 746 N N . LEU A 1 103 ? -3.969 -2.001 7.930 1.00 96.00 103 LEU A N 1
ATOM 747 C CA . LEU A 1 103 ? -3.066 -2.650 6.976 1.00 96.00 103 LEU A CA 1
ATOM 748 C C . LEU A 1 103 ? -3.530 -4.062 6.621 1.00 96.00 103 LEU A C 1
ATOM 750 O O . LEU A 1 103 ? -3.544 -4.415 5.445 1.00 96.00 103 LEU A O 1
ATOM 754 N N . PHE A 1 104 ? -3.961 -4.851 7.605 1.00 96.75 104 PHE A N 1
ATOM 755 C CA . PHE A 1 104 ? -4.411 -6.220 7.355 1.00 96.75 104 PHE A CA 1
ATOM 756 C C . PHE A 1 104 ? -5.666 -6.258 6.473 1.00 96.75 104 PHE A C 1
ATOM 758 O O . PHE A 1 104 ? -5.723 -6.995 5.489 1.00 96.75 104 PHE A O 1
ATOM 765 N N . LEU A 1 105 ? -6.645 -5.400 6.773 1.00 96.50 105 LEU A N 1
ATOM 766 C CA . LEU A 1 105 ? -7.843 -5.245 5.947 1.00 96.50 105 LEU A CA 1
ATOM 767 C C . LEU A 1 105 ? -7.512 -4.703 4.553 1.00 96.50 105 LEU A C 1
ATOM 769 O O . LEU A 1 105 ? -8.117 -5.134 3.577 1.00 96.50 105 LEU A O 1
ATOM 773 N N . THR A 1 106 ? -6.527 -3.808 4.443 1.00 96.38 106 THR A N 1
ATOM 774 C CA . THR A 1 106 ? -6.058 -3.304 3.144 1.00 96.38 106 THR A CA 1
ATOM 775 C C . THR A 1 106 ? -5.494 -4.427 2.291 1.00 96.38 106 THR A C 1
ATOM 777 O O . THR A 1 106 ? -5.900 -4.562 1.145 1.00 96.38 106 THR A O 1
ATOM 780 N N . MET A 1 107 ? -4.616 -5.272 2.837 1.00 95.44 107 MET A N 1
ATOM 781 C CA . MET A 1 107 ? -4.064 -6.412 2.095 1.00 95.44 107 MET A CA 1
ATOM 782 C C . MET A 1 107 ? -5.160 -7.377 1.632 1.00 95.44 107 MET A C 1
ATOM 784 O O . MET A 1 107 ? -5.101 -7.876 0.512 1.00 95.44 107 MET A O 1
ATOM 788 N N . PHE A 1 108 ? -6.179 -7.604 2.464 1.00 96.06 108 PHE A N 1
ATOM 789 C CA . PHE A 1 108 ? -7.323 -8.441 2.105 1.00 96.06 108 PHE A CA 1
ATOM 790 C C . PHE A 1 108 ? -8.154 -7.840 0.961 1.00 96.06 108 PHE A C 1
ATOM 792 O O . PHE A 1 108 ? -8.488 -8.540 0.010 1.00 96.06 108 PHE A O 1
ATOM 799 N N . ILE A 1 109 ? -8.455 -6.540 1.024 1.00 95.38 109 ILE A N 1
ATOM 800 C CA . ILE A 1 109 ? -9.258 -5.841 0.007 1.00 95.38 109 ILE A CA 1
ATOM 801 C C . ILE A 1 109 ? -8.479 -5.666 -1.306 1.00 95.38 109 ILE A C 1
ATOM 803 O O . ILE A 1 109 ? -9.065 -5.765 -2.378 1.00 95.38 109 ILE A O 1
ATOM 807 N N . MET A 1 110 ? -7.164 -5.441 -1.231 1.00 96.12 110 MET A N 1
ATOM 808 C CA . MET A 1 110 ? -6.289 -5.212 -2.391 1.00 96.12 110 MET A CA 1
ATOM 809 C C . MET A 1 110 ? -5.795 -6.499 -3.070 1.00 96.12 110 MET A C 1
ATOM 811 O O . MET A 1 110 ?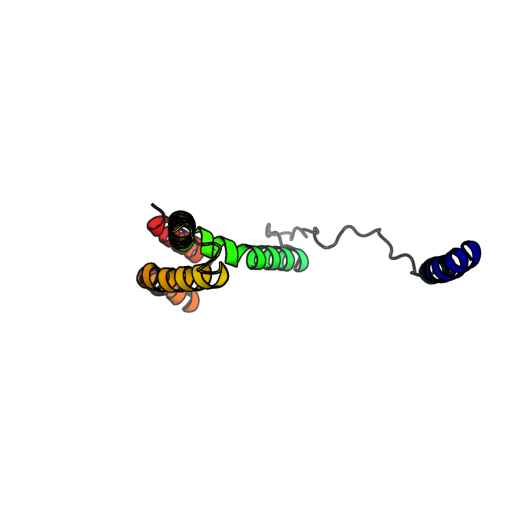 -5.188 -6.424 -4.137 1.00 96.12 110 MET A O 1
ATOM 815 N N . ALA A 1 111 ? -6.040 -7.678 -2.490 1.00 95.25 111 ALA A N 1
ATOM 816 C CA . ALA A 1 111 ? -5.621 -8.964 -3.051 1.00 95.25 111 ALA A CA 1
ATOM 817 C C . ALA A 1 111 ? -5.929 -9.158 -4.561 1.00 95.25 111 ALA A C 1
ATOM 819 O O . ALA A 1 111 ? -5.015 -9.567 -5.289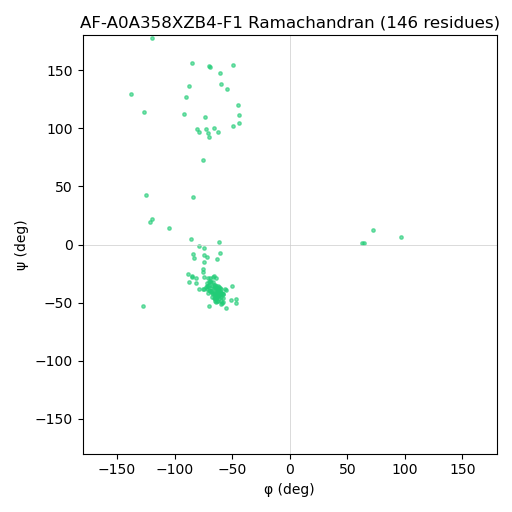 1.00 95.25 111 ALA A O 1
ATOM 820 N N . PRO A 1 112 ? -7.142 -8.859 -5.085 1.00 93.50 112 PRO A N 1
ATOM 821 C CA . PRO A 1 112 ? -7.424 -8.996 -6.518 1.00 93.50 112 PRO A CA 1
ATOM 822 C C . PRO A 1 112 ? -6.597 -8.033 -7.378 1.00 93.50 112 PRO A C 1
ATOM 824 O O . PRO A 1 112 ? -6.008 -8.460 -8.366 1.00 93.50 112 PRO A O 1
ATOM 827 N N . THR A 1 113 ? -6.464 -6.770 -6.969 1.00 93.38 113 THR A N 1
ATOM 828 C CA . THR A 1 113 ? -5.671 -5.766 -7.695 1.00 93.38 113 THR A CA 1
ATOM 829 C C . THR A 1 113 ? -4.197 -6.160 -7.762 1.00 93.38 113 THR A C 1
ATOM 831 O O . THR A 1 113 ? -3.575 -6.053 -8.814 1.00 93.38 113 THR A O 1
ATOM 834 N N . PHE A 1 114 ? -3.624 -6.686 -6.674 1.00 92.62 114 PHE A N 1
ATOM 835 C CA . PHE A 1 114 ? -2.247 -7.190 -6.699 1.00 92.62 114 PHE A CA 1
ATOM 836 C C . PHE A 1 114 ? -2.074 -8.398 -7.622 1.00 92.62 114 PHE A C 1
ATOM 838 O O . PHE A 1 114 ? -1.037 -8.519 -8.272 1.00 92.62 114 PHE A O 1
ATOM 845 N N . THR A 1 115 ? -3.085 -9.264 -7.709 1.00 94.62 115 THR A N 1
ATOM 846 C CA . THR A 1 115 ? -3.077 -10.409 -8.632 1.00 94.62 115 THR A CA 1
ATOM 847 C C . THR A 1 115 ? -3.107 -9.938 -10.087 1.00 94.62 115 THR A C 1
ATOM 849 O O . THR A 1 115 ? -2.354 -10.444 -10.918 1.00 94.62 115 THR A O 1
ATOM 852 N N . GLU A 1 116 ? -3.920 -8.928 -10.388 1.00 94.12 116 GLU A N 1
ATOM 853 C CA . GLU A 1 116 ? -4.018 -8.341 -11.724 1.00 94.12 116 GLU A CA 1
ATOM 854 C C . GLU A 1 116 ? -2.720 -7.633 -12.134 1.00 94.12 116 GLU A C 1
ATOM 856 O O . GLU A 1 116 ? -2.191 -7.899 -13.210 1.00 94.12 116 GLU A O 1
ATOM 861 N N . ILE A 1 117 ? -2.134 -6.818 -11.246 1.00 93.44 117 ILE A N 1
ATOM 862 C CA . ILE A 1 117 ? -0.833 -6.166 -11.479 1.00 93.44 117 ILE A CA 1
ATOM 863 C C . ILE A 1 117 ? 0.260 -7.211 -11.715 1.00 93.44 117 ILE A C 1
ATOM 865 O O . ILE A 1 117 ? 1.108 -7.037 -12.595 1.00 93.44 117 ILE A O 1
ATOM 869 N N . ASN A 1 118 ? 0.253 -8.300 -10.941 1.00 93.81 118 ASN A N 1
ATOM 870 C CA . ASN A 1 118 ? 1.236 -9.364 -11.088 1.00 93.81 118 ASN A CA 1
ATOM 871 C C . ASN A 1 118 ? 1.182 -9.985 -12.493 1.00 93.81 118 ASN A C 1
ATOM 873 O O . ASN A 1 118 ? 2.208 -10.028 -13.167 1.00 93.81 118 ASN A O 1
ATOM 877 N N . GLY A 1 119 ? -0.007 -10.383 -12.954 1.00 94.00 119 GLY A N 1
ATOM 878 C CA . GLY A 1 119 ? -0.177 -11.023 -14.261 1.00 94.00 119 GLY A CA 1
ATOM 879 C C . GLY A 1 119 ? -0.062 -10.071 -15.456 1.00 94.00 119 GLY A C 1
ATOM 880 O O . GLY A 1 119 ? 0.513 -10.442 -16.476 1.00 94.00 119 GLY A O 1
ATOM 881 N N . ALA A 1 120 ? -0.586 -8.848 -15.348 1.00 90.94 120 AL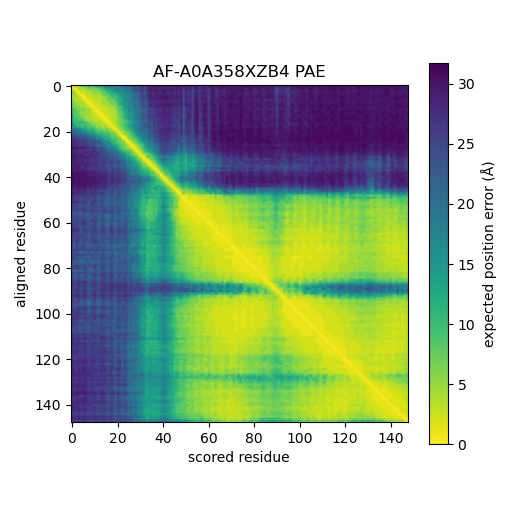A A N 1
ATOM 882 C CA . ALA A 1 120 ? -0.657 -7.903 -16.465 1.00 90.94 120 ALA A CA 1
ATOM 883 C C . ALA A 1 120 ? 0.629 -7.086 -16.664 1.00 90.94 120 ALA A C 1
ATOM 885 O O . ALA A 1 120 ? 0.903 -6.638 -17.778 1.00 90.94 120 ALA A O 1
ATOM 886 N N . VAL A 1 121 ? 1.406 -6.867 -15.597 1.00 93.38 121 VAL A N 1
ATOM 887 C CA . VAL A 1 121 ? 2.554 -5.946 -15.618 1.00 93.38 121 VAL A CA 1
ATOM 888 C C . VAL A 1 121 ? 3.829 -6.612 -15.119 1.00 93.38 121 VAL A C 1
ATOM 890 O O . VAL A 1 121 ? 4.840 -6.573 -15.815 1.00 93.38 121 VAL A O 1
ATOM 893 N N . LEU A 1 122 ? 3.808 -7.232 -13.935 1.00 92.56 122 LEU A N 1
ATOM 894 C CA . LEU A 1 122 ? 5.041 -7.713 -13.306 1.00 92.56 122 LEU A CA 1
ATOM 895 C C . LEU A 1 122 ? 5.643 -8.915 -14.042 1.00 92.56 122 LEU A C 1
ATOM 897 O O . LEU A 1 122 ? 6.811 -8.863 -14.411 1.00 92.56 122 LEU A O 1
ATOM 901 N N . SER A 1 123 ? 4.862 -9.968 -14.286 1.00 93.38 123 SER A N 1
ATOM 902 C CA . SER A 1 123 ? 5.306 -11.147 -15.041 1.00 93.38 123 SER A CA 1
ATOM 903 C C . SER A 1 123 ? 5.854 -10.794 -16.433 1.00 93.38 123 SER A C 1
ATOM 905 O O . SER A 1 123 ? 7.016 -11.101 -16.687 1.00 93.38 123 SER A O 1
ATOM 907 N N . PRO A 1 124 ? 5.122 -10.076 -17.313 1.00 92.50 124 PRO A N 1
ATOM 908 C CA . PRO A 1 124 ? 5.630 -9.765 -18.651 1.00 92.50 124 PRO A CA 1
ATOM 909 C C . PRO A 1 124 ? 6.844 -8.827 -18.644 1.00 92.50 124 PRO A C 1
ATOM 911 O O . PRO A 1 124 ? 7.672 -8.902 -19.552 1.00 92.50 124 PRO A O 1
ATOM 914 N N . TYR A 1 125 ? 6.982 -7.959 -17.638 1.00 92.75 125 TYR A N 1
ATOM 915 C CA . TYR A 1 125 ? 8.188 -7.148 -17.465 1.00 92.75 125 TYR A CA 1
ATOM 916 C C . TYR A 1 125 ? 9.403 -8.009 -17.091 1.00 92.75 125 TYR A C 1
ATOM 918 O O . TYR A 1 125 ? 10.473 -7.852 -17.679 1.00 92.75 125 TYR A O 1
ATOM 926 N N . LEU A 1 126 ? 9.238 -8.945 -16.151 1.00 93.25 126 LEU A N 1
ATOM 927 C CA . LEU A 1 126 ? 10.308 -9.857 -15.731 1.00 93.25 126 LEU A CA 1
ATOM 928 C C . LEU A 1 126 ? 10.714 -10.837 -16.843 1.00 93.25 126 LEU A C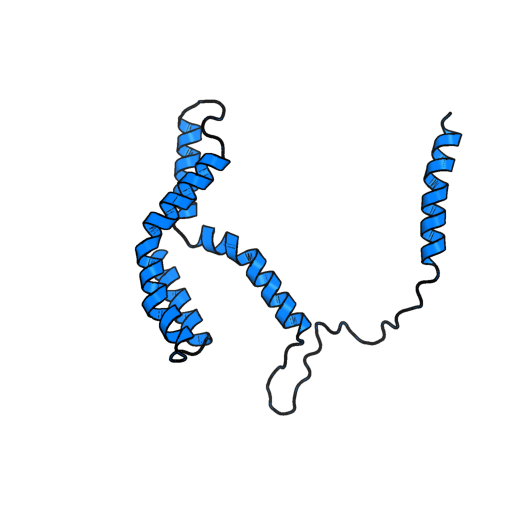 1
ATOM 930 O O . LEU A 1 126 ? 11.894 -11.162 -16.957 1.00 93.25 126 LEU A O 1
ATOM 934 N N . ASP A 1 127 ? 9.767 -11.238 -17.692 1.00 94.50 127 ASP A N 1
ATOM 935 C CA . ASP A 1 127 ? 10.004 -12.109 -18.851 1.00 94.50 127 ASP A CA 1
ATOM 936 C C . ASP A 1 127 ? 10.598 -11.358 -20.063 1.00 94.50 127 ASP A C 1
ATOM 938 O O . ASP A 1 127 ? 10.871 -11.959 -21.103 1.00 94.50 127 ASP A O 1
ATOM 942 N N . GLY A 1 128 ? 10.801 -10.037 -19.959 1.00 92.06 128 GLY A N 1
ATOM 943 C CA . GLY A 1 128 ? 11.355 -9.203 -21.032 1.00 92.06 128 GLY A CA 1
ATOM 944 C C . GLY A 1 128 ? 10.397 -8.952 -22.202 1.00 92.06 128 GLY A C 1
ATOM 945 O O . GLY A 1 128 ? 10.818 -8.464 -23.250 1.00 92.06 128 GLY A O 1
ATOM 946 N N . LEU A 1 129 ? 9.109 -9.266 -22.035 1.00 89.88 129 LEU A N 1
ATOM 947 C CA . LEU A 1 129 ? 8.062 -9.089 -23.046 1.00 89.88 129 LEU A CA 1
ATOM 948 C C . LEU A 1 129 ? 7.498 -7.659 -23.074 1.00 89.88 129 LEU A C 1
ATOM 950 O O . LEU A 1 129 ? 6.766 -7.307 -23.998 1.00 89.88 129 LEU A O 1
ATOM 954 N N . MET A 1 130 ? 7.821 -6.832 -22.074 1.00 89.62 130 MET A N 1
ATOM 955 C CA . MET A 1 130 ? 7.334 -5.458 -21.948 1.00 89.62 130 MET A CA 1
ATOM 956 C C . MET A 1 130 ? 8.457 -4.501 -21.510 1.00 89.62 130 MET A C 1
ATOM 958 O O . MET A 1 130 ? 9.120 -4.772 -20.508 1.00 89.62 130 MET A O 1
ATOM 962 N N . PRO A 1 131 ? 8.668 -3.363 -22.205 1.00 92.44 131 PRO A N 1
ATOM 963 C CA . PRO A 1 131 ? 9.622 -2.348 -21.765 1.00 92.44 131 PRO A CA 1
ATOM 964 C C . PRO A 1 131 ? 9.138 -1.639 -20.489 1.00 92.44 131 PRO A C 1
ATOM 966 O O . PRO A 1 131 ? 7.933 -1.512 -20.253 1.00 92.44 131 PRO A O 1
ATOM 969 N N . ALA A 1 132 ? 10.083 -1.131 -19.688 1.00 88.56 132 ALA A N 1
ATOM 970 C CA . ALA A 1 132 ? 9.807 -0.498 -18.394 1.00 88.56 132 ALA A CA 1
ATOM 971 C C . ALA A 1 132 ? 8.799 0.661 -18.488 1.00 88.56 132 ALA A C 1
ATOM 973 O O . ALA A 1 132 ? 7.911 0.772 -17.645 1.00 88.56 132 ALA A O 1
ATOM 974 N N . ASP A 1 133 ? 8.881 1.482 -19.537 1.00 90.12 133 ASP A N 1
ATOM 975 C CA . ASP A 1 133 ? 7.992 2.636 -19.718 1.00 90.12 133 ASP A CA 1
ATOM 976 C C . ASP A 1 133 ? 6.529 2.211 -19.897 1.00 90.12 133 ASP A C 1
ATOM 978 O O . ASP A 1 133 ? 5.619 2.769 -19.282 1.00 90.12 133 ASP A O 1
ATOM 982 N N . THR A 1 134 ? 6.291 1.170 -20.700 1.00 91.31 134 THR A N 1
ATOM 983 C CA . THR A 1 134 ? 4.948 0.616 -20.913 1.00 91.31 134 THR A CA 1
ATOM 984 C C . THR A 1 134 ? 4.439 -0.097 -19.664 1.00 91.31 134 THR A C 1
ATOM 986 O O . THR A 1 134 ? 3.268 0.058 -19.315 1.00 91.31 134 THR A O 1
ATOM 989 N N . ALA A 1 135 ? 5.309 -0.819 -18.951 1.00 90.88 135 ALA A N 1
ATOM 990 C CA . ALA A 1 135 ? 4.963 -1.460 -17.684 1.00 90.88 135 ALA A CA 1
ATOM 991 C C . ALA A 1 135 ? 4.515 -0.433 -16.630 1.00 90.88 135 ALA A C 1
ATOM 993 O O . ALA A 1 135 ? 3.504 -0.638 -15.957 1.00 90.88 135 ALA A O 1
ATOM 994 N N . LEU A 1 136 ? 5.204 0.708 -16.540 1.00 91.31 136 LEU A N 1
ATOM 995 C CA . LEU A 1 136 ? 4.836 1.799 -15.636 1.00 91.31 136 LEU A CA 1
ATOM 996 C C . LEU A 1 136 ? 3.474 2.412 -15.983 1.00 91.31 136 LEU A C 1
ATOM 998 O O . LEU A 1 136 ? 2.660 2.615 -15.084 1.00 91.31 136 LEU A O 1
ATOM 1002 N N . ILE A 1 137 ? 3.199 2.672 -17.266 1.00 92.56 137 ILE A N 1
ATOM 1003 C CA . I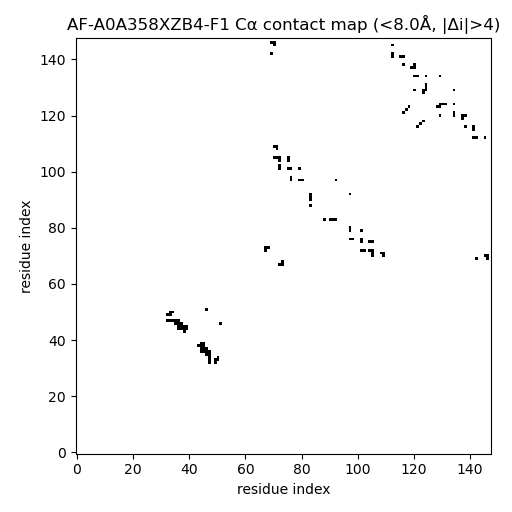LE A 1 137 ? 1.912 3.238 -17.706 1.00 92.56 137 ILE A CA 1
ATOM 1004 C C . ILE A 1 137 ? 0.763 2.263 -17.424 1.00 92.56 137 ILE A C 1
ATOM 1006 O O . ILE A 1 137 ? -0.254 2.656 -16.852 1.00 92.56 137 ILE A O 1
ATOM 1010 N N . ASN A 1 138 ? 0.929 0.988 -17.778 1.00 92.12 138 ASN A N 1
ATOM 1011 C CA . ASN A 1 138 ? -0.098 -0.031 -17.559 1.00 92.12 138 ASN A CA 1
ATOM 1012 C C . ASN A 1 138 ? -0.354 -0.268 -16.065 1.00 92.12 138 ASN A C 1
ATOM 1014 O O . ASN A 1 138 ? -1.507 -0.340 -15.645 1.00 92.12 138 ASN A O 1
ATOM 1018 N N . GLY A 1 139 ? 0.703 -0.312 -15.249 1.00 91.69 139 GLY A N 1
ATOM 1019 C CA . GLY A 1 139 ? 0.577 -0.418 -13.794 1.00 91.69 139 GLY A CA 1
ATOM 1020 C C . GLY A 1 139 ? -0.121 0.794 -13.177 1.00 91.69 139 GLY A C 1
ATOM 1021 O O . GLY A 1 139 ? -0.984 0.636 -12.314 1.00 91.69 139 GLY A O 1
ATOM 1022 N N . ALA A 1 140 ? 0.194 2.003 -13.650 1.00 90.94 140 ALA A N 1
ATOM 1023 C CA . ALA A 1 140 ? -0.477 3.221 -13.205 1.00 90.94 140 ALA A CA 1
ATOM 1024 C C . ALA A 1 140 ? -1.972 3.227 -13.566 1.00 90.94 140 ALA A C 1
ATOM 1026 O O . ALA A 1 140 ? -2.783 3.673 -12.754 1.00 90.94 140 ALA A O 1
ATOM 1027 N N . ASN A 1 141 ? -2.343 2.705 -14.739 1.00 92.31 141 ASN A N 1
ATOM 1028 C CA . ASN A 1 141 ? -3.744 2.569 -15.142 1.00 92.31 141 ASN A CA 1
ATOM 1029 C C . ASN A 1 141 ? -4.506 1.602 -14.226 1.00 92.31 141 ASN A C 1
ATOM 1031 O O . ASN A 1 141 ? -5.544 1.990 -13.707 1.00 92.31 141 ASN A O 1
ATOM 1035 N N . LEU A 1 142 ? -3.954 0.424 -13.912 1.00 91.56 142 LEU A N 1
ATOM 1036 C CA . LEU A 1 142 ? -4.580 -0.515 -12.963 1.00 91.56 142 LEU A CA 1
ATOM 1037 C C . LEU A 1 142 ? -4.797 0.107 -11.576 1.00 91.56 142 LEU A C 1
ATOM 1039 O O . LEU A 1 142 ? -5.850 -0.046 -10.960 1.00 91.56 142 LEU A O 1
ATOM 1043 N N . MET A 1 143 ? -3.800 0.843 -11.079 1.00 90.88 143 MET A N 1
ATOM 1044 C CA . MET A 1 143 ? -3.924 1.550 -9.801 1.00 90.88 143 MET A CA 1
ATOM 1045 C C . MET A 1 143 ? -4.972 2.665 -9.862 1.00 90.88 143 MET A C 1
ATOM 1047 O O . MET A 1 143 ? -5.655 2.918 -8.874 1.00 90.88 143 MET A O 1
ATOM 1051 N N . LYS A 1 144 ? -5.114 3.338 -11.009 1.00 90.81 144 LYS A N 1
ATOM 1052 C CA . LYS A 1 144 ? -6.155 4.344 -11.234 1.00 90.81 144 LYS A CA 1
ATOM 1053 C C . LYS A 1 144 ? -7.543 3.710 -11.300 1.00 90.81 144 LYS A C 1
ATOM 1055 O O . LYS A 1 144 ? -8.465 4.283 -10.729 1.00 90.81 144 LYS A O 1
ATOM 1060 N N . ASP A 1 145 ? -7.685 2.556 -11.938 1.00 90.56 145 ASP A N 1
ATOM 1061 C CA . ASP A 1 145 ? -8.963 1.850 -12.059 1.00 90.56 145 ASP A CA 1
ATOM 1062 C C . ASP A 1 145 ? -9.496 1.400 -10.692 1.00 90.56 145 ASP A C 1
ATOM 1064 O O . ASP A 1 145 ? -10.701 1.377 -10.480 1.00 90.56 145 ASP A O 1
ATOM 1068 N N . PHE A 1 146 ? -8.617 1.133 -9.721 1.00 88.38 146 PHE A N 1
ATOM 1069 C CA . PHE A 1 146 ? -9.022 0.918 -8.327 1.00 88.38 146 PHE A CA 1
ATOM 1070 C C . PHE A 1 146 ? -9.540 2.195 -7.628 1.00 88.38 146 PHE A C 1
ATOM 1072 O O . PHE A 1 146 ? -10.320 2.118 -6.675 1.00 88.38 146 PHE A O 1
ATOM 1079 N N . LEU A 1 147 ? -9.066 3.374 -8.040 1.00 86.50 147 LEU A N 1
ATOM 1080 C CA . LEU A 1 147 ? -9.358 4.653 -7.382 1.00 86.50 147 LEU A CA 1
ATOM 1081 C C . LEU A 1 147 ? -10.628 5.345 -7.898 1.00 86.50 147 LEU A C 1
ATOM 1083 O O . LEU A 1 147 ? -11.187 6.167 -7.161 1.00 86.50 147 LEU A O 1
ATOM 1087 N N . VAL A 1 148 ? -11.033 5.061 -9.138 1.00 86.00 148 VAL A N 1
ATOM 1088 C CA . VAL A 1 148 ? -12.235 5.606 -9.801 1.00 86.00 148 VAL A CA 1
ATOM 1089 C C . VAL A 1 148 ? -13.458 4.767 -9.449 1.00 86.00 148 VAL A C 1
ATOM 1091 O O . VAL A 1 148 ? -14.482 5.388 -9.082 1.00 86.00 148 VAL A O 1
#

Radius of gyration: 26.93 Å; Cα contacts (8 Å, |Δi|>4): 74; chains: 1; bounding box: 61×44×71 Å

Secondary structure (DSSP, 8-state):
-HHHHHHHHHHHHHHHHHHGGG-------S--GGG--EE-TTS-EE--HHHHHHHHHHHHHHHHHHHHHSSTHHHHHHHHHHHHHHT--SSPSPHHHHHHHHHHHHHHHHHHHHHHHIIIIIHHHHTTSS-HHHHHHHHHHHHHHHH-

pLDDT: mean 79.6, std 18.16, range [39.72, 96.81]

Nearest PDB structures (foldseek)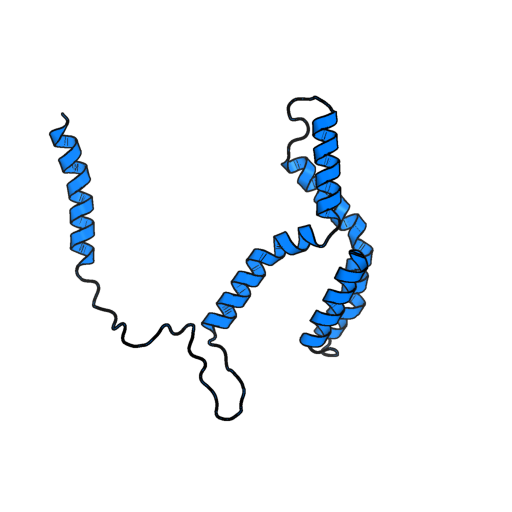:
  8wk3-assembly1_G  TM=8.428E-01  e=2.745E-06  Salmonella enterica subsp. enterica serovar Typhimurium str. LT2
  6s3l-assembly1_C  TM=8.813E-01  e=3.041E-05  Vibrio mimicus CAIM 602
  6s3s-assembly1_D  TM=8.585E-01  e=4.361E-05  Vibrio mimicus CAIM 602
  6f2d-assembly1_D  TM=8.297E-01  e=1.637E-04  Salmonella enterica
  8axk-assembly1_A  TM=7.410E-01  e=3.963E-03  Shigella flexneri

Foldseek 3Di:
DVVVVVCVVVVVVVVVVVVVVPPPDPPPPDPDLQPDQPPDPPRDRPGRPNVVVVVVVVCVVCVVVVVCVLFCLVVQLVVVVVVVVVVVDDPPPPSVVSSVVSVVVRCVVCVVLVVCLCVVQVVCVVVVNDDPVVSVVVNVVSSVVNVD